Protein AF-A0A0F9U1B9-F1 (afdb_monomer_lite)

Secondary structure (DSSP, 8-state):
--PEEE-S--S---SSTTEEEETTEEEEEEEEESSHHHHHHHHHHHHHHH--S-EEEEEEEPSTT---EEEEEEEEPPPP-

Radius of gyration: 12.17 Å; chains: 1; bounding box: 34×24×36 Å

Structure (mmCIF, N/CA/C/O backbone):
data_AF-A0A0F9U1B9-F1
#
_entry.id   AF-A0A0F9U1B9-F1
#
loop_
_atom_site.group_PDB
_atom_site.id
_atom_site.type_symbol
_atom_site.label_atom_id
_atom_site.label_alt_id
_atom_site.label_comp_id
_atom_site.label_asym_id
_atom_site.label_entity_id
_atom_site.label_seq_id
_atom_site.pdbx_PDB_ins_code
_atom_site.Cartn_x
_atom_site.Cartn_y
_atom_site.Cartn_z
_atom_site.occupancy
_atom_site.B_iso_or_equiv
_atom_site.auth_seq_id
_atom_site.auth_comp_id
_atom_site.auth_asym_id
_atom_site.auth_atom_id
_atom_site.pdbx_PDB_model_num
ATOM 1 N N . MET A 1 1 ? 1.997 3.750 15.957 1.00 61.47 1 MET A N 1
ATOM 2 C CA . MET A 1 1 ? 1.323 3.151 14.782 1.00 61.47 1 MET A CA 1
ATOM 3 C C . MET A 1 1 ? 2.394 2.591 13.861 1.00 61.47 1 MET A C 1
ATOM 5 O O . MET A 1 1 ? 3.407 3.257 13.696 1.00 61.47 1 MET A O 1
ATOM 9 N N . THR A 1 2 ? 2.206 1.392 13.310 1.00 73.94 2 THR A N 1
ATOM 10 C CA . THR A 1 2 ? 3.240 0.690 12.525 1.00 73.94 2 THR A CA 1
ATOM 11 C C . THR A 1 2 ? 2.841 0.642 11.052 1.00 73.94 2 THR A C 1
ATOM 13 O O . THR A 1 2 ? 1.712 0.269 10.741 1.00 73.94 2 THR A O 1
ATOM 16 N N . VAL A 1 3 ? 3.757 0.998 10.145 1.00 81.50 3 VAL A N 1
ATOM 17 C CA . VAL A 1 3 ? 3.579 0.823 8.693 1.00 81.50 3 VAL A CA 1
ATOM 18 C C . VAL A 1 3 ? 4.038 -0.580 8.302 1.00 81.50 3 VAL A C 1
ATOM 20 O O . VAL A 1 3 ? 5.166 -0.967 8.600 1.00 81.50 3 VAL A O 1
ATOM 23 N N . SER A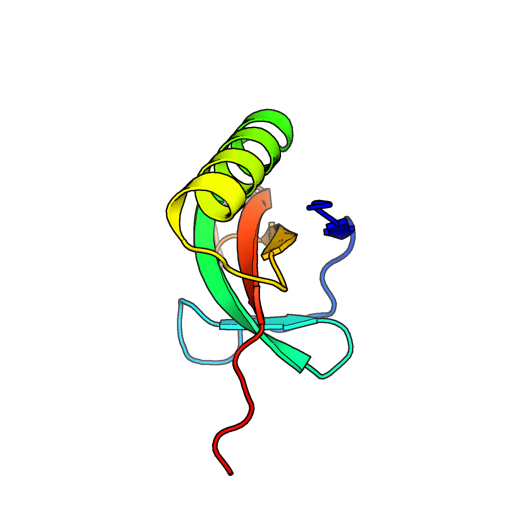 1 4 ? 3.195 -1.338 7.600 1.00 84.56 4 SER A N 1
ATOM 24 C CA . SER A 1 4 ? 3.596 -2.625 7.014 1.00 84.56 4 SER A CA 1
ATOM 25 C C . SER A 1 4 ? 3.988 -2.456 5.546 1.00 84.56 4 SER A C 1
ATOM 27 O O . SER A 1 4 ? 3.247 -1.845 4.773 1.00 84.56 4 SER A O 1
ATOM 29 N N . VAL A 1 5 ? 5.129 -3.024 5.148 1.00 83.19 5 VAL A N 1
ATOM 30 C CA . VAL A 1 5 ? 5.594 -3.051 3.751 1.00 83.19 5 VAL A CA 1
ATOM 31 C C . VAL A 1 5 ? 5.334 -4.433 3.156 1.00 83.19 5 VAL A C 1
ATOM 33 O O . VAL A 1 5 ? 5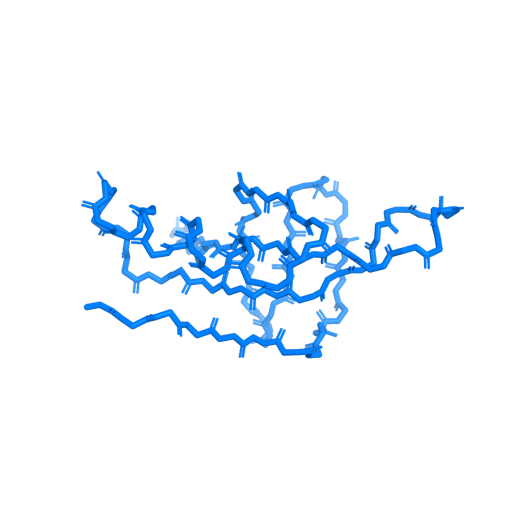.687 -5.440 3.761 1.00 83.19 5 VAL A O 1
ATOM 36 N N . ILE A 1 6 ? 4.724 -4.477 1.974 1.00 79.00 6 ILE A N 1
ATOM 37 C CA . ILE A 1 6 ? 4.409 -5.696 1.226 1.00 79.00 6 ILE A CA 1
ATOM 38 C C . ILE A 1 6 ? 5.147 -5.630 -0.110 1.00 79.00 6 ILE A C 1
ATOM 40 O O . ILE A 1 6 ? 4.824 -4.822 -0.980 1.00 79.00 6 ILE A O 1
ATOM 44 N N . GLU A 1 7 ? 6.181 -6.454 -0.256 1.00 66.12 7 GLU A N 1
ATOM 45 C CA . GLU A 1 7 ? 7.111 -6.374 -1.390 1.00 66.12 7 GLU A CA 1
ATOM 46 C C . GLU A 1 7 ? 6.628 -7.127 -2.640 1.00 66.12 7 GLU A C 1
ATOM 48 O O . GLU A 1 7 ? 7.064 -6.803 -3.745 1.00 66.12 7 GLU A O 1
ATOM 53 N N . ALA A 1 8 ? 5.6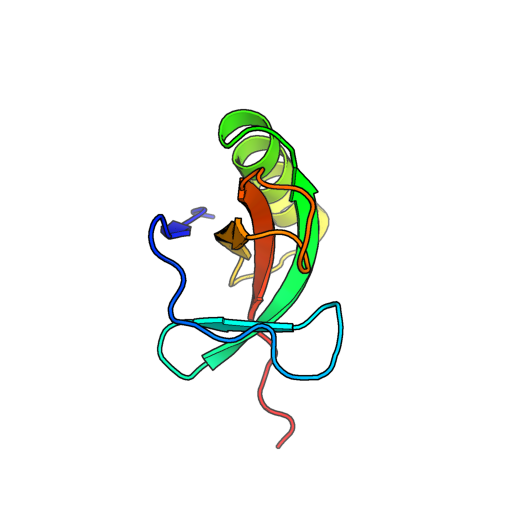87 -8.064 -2.489 1.00 60.28 8 ALA A N 1
ATOM 54 C CA . ALA A 1 8 ? 5.103 -8.837 -3.581 1.00 60.28 8 ALA A CA 1
ATOM 55 C C . ALA A 1 8 ? 3.596 -8.538 -3.699 1.00 60.28 8 ALA A C 1
ATOM 57 O O . ALA A 1 8 ? 2.843 -8.864 -2.775 1.00 60.28 8 ALA A O 1
ATOM 58 N N . PRO A 1 9 ? 3.125 -7.902 -4.787 1.00 56.47 9 PRO A N 1
ATOM 59 C CA . PRO A 1 9 ? 1.699 -7.711 -4.991 1.00 56.47 9 PRO A CA 1
ATOM 60 C C . PRO A 1 9 ? 1.046 -9.066 -5.271 1.00 56.47 9 PRO A C 1
ATOM 62 O O . PRO A 1 9 ? 1.400 -9.749 -6.231 1.00 56.47 9 PRO A O 1
ATOM 65 N N . VAL A 1 10 ? 0.053 -9.434 -4.460 1.00 54.72 10 VAL A N 1
ATOM 66 C CA . VAL A 1 10 ? -0.960 -10.387 -4.916 1.00 54.72 10 VAL A CA 1
ATOM 67 C C . VAL A 1 10 ? -1.753 -9.633 -5.979 1.00 54.72 10 VAL A C 1
ATOM 69 O O . VAL A 1 10 ? -2.392 -8.624 -5.708 1.00 54.72 10 VAL A O 1
ATOM 72 N N . SER A 1 11 ? -1.572 -10.050 -7.224 1.00 55.56 11 SER A N 1
ATOM 73 C CA . SER A 1 11 ? -2.273 -9.574 -8.413 1.00 55.56 11 SER A CA 1
ATOM 74 C C . SER A 1 11 ? -3.761 -9.338 -8.138 1.00 55.56 11 SER A C 1
ATOM 76 O O . SER A 1 11 ? -4.436 -10.286 -7.752 1.00 55.56 11 SER A O 1
ATOM 78 N N . THR A 1 12 ? -4.249 -8.103 -8.286 1.00 54.59 12 THR A N 1
ATOM 79 C CA . THR A 1 12 ? -4.893 -7.589 -9.514 1.00 54.59 12 THR A CA 1
ATOM 80 C C . THR A 1 12 ? -5.171 -6.093 -9.343 1.00 54.59 12 THR A C 1
ATOM 82 O O . THR A 1 12 ? -5.813 -5.678 -8.378 1.00 54.59 12 THR A O 1
ATOM 85 N N . ILE A 1 13 ? -4.721 -5.276 -10.300 1.00 52.53 13 ILE A N 1
ATOM 86 C CA . ILE A 1 13 ? -5.333 -3.966 -10.556 1.00 52.53 13 ILE A CA 1
ATOM 87 C C . ILE A 1 13 ? -6.630 -4.299 -11.302 1.00 52.53 13 ILE A C 1
ATOM 89 O O . ILE A 1 13 ? -6.612 -4.485 -12.515 1.00 52.53 13 ILE A O 1
ATOM 93 N N . GLY A 1 14 ? -7.706 -4.555 -10.559 1.00 45.38 14 GLY A N 1
ATOM 94 C CA . GLY A 1 14 ? -9.018 -4.879 -11.119 1.00 45.38 14 GLY A CA 1
ATOM 95 C C . GLY A 1 14 ? -9.864 -3.617 -11.264 1.00 45.38 14 GLY A C 1
ATOM 96 O O . GLY A 1 14 ? -10.196 -3.014 -10.248 1.00 45.38 14 GLY A O 1
ATOM 97 N N . ASP A 1 15 ? -10.151 -3.241 -12.514 1.00 48.88 15 ASP A N 1
ATOM 98 C CA . ASP A 1 15 ? -11.215 -2.368 -13.062 1.00 48.88 15 ASP A CA 1
ATOM 99 C C . ASP A 1 15 ? -11.591 -1.018 -12.418 1.00 48.88 15 ASP A C 1
ATOM 101 O O . ASP A 1 15 ? -12.382 -0.269 -12.982 1.00 48.88 15 ASP A O 1
ATOM 105 N N . GLU A 1 16 ? -10.951 -0.600 -11.332 1.00 53.19 16 GLU A N 1
ATOM 106 C CA . GLU A 1 16 ? -10.997 0.776 -10.844 1.00 53.19 16 GLU A CA 1
ATOM 107 C C . GLU A 1 16 ? -9.567 1.225 -10.550 1.00 53.19 16 GLU A C 1
ATOM 109 O O . GLU A 1 16 ? -8.909 0.663 -9.676 1.00 53.19 16 GLU A 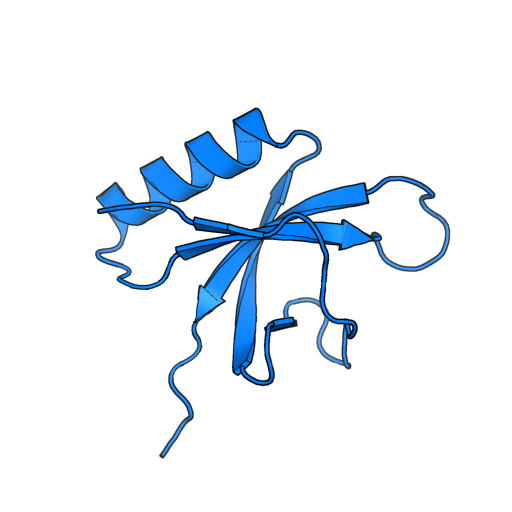O 1
ATOM 114 N N . ALA A 1 17 ? -9.076 2.242 -11.263 1.00 59.25 17 ALA A N 1
ATOM 115 C CA . ALA A 1 17 ? -7.672 2.686 -11.297 1.00 59.25 17 ALA A CA 1
ATOM 116 C C . ALA A 1 17 ? -6.999 2.971 -9.929 1.00 59.25 17 ALA A C 1
ATOM 118 O O . ALA A 1 17 ? -5.792 3.195 -9.876 1.00 59.25 17 ALA A O 1
ATOM 119 N N . ASN A 1 18 ? -7.755 2.928 -8.827 1.00 70.44 18 ASN A N 1
ATOM 120 C CA . ASN A 1 18 ? -7.327 3.228 -7.465 1.00 70.44 18 ASN A CA 1
ATOM 121 C C . ASN A 1 18 ? -7.512 2.058 -6.473 1.00 70.44 18 ASN A C 1
ATOM 123 O O . ASN A 1 18 ? -7.423 2.287 -5.268 1.00 70.44 18 ASN A O 1
ATOM 127 N N . LYS A 1 19 ? -7.786 0.821 -6.914 1.00 74.94 19 LYS A N 1
ATOM 128 C CA . LYS A 1 19 ? -7.965 -0.339 -6.014 1.00 74.94 19 LYS A CA 1
ATOM 129 C C . LYS A 1 19 ? -6.885 -1.407 -6.208 1.00 74.94 19 LYS A C 1
ATOM 131 O O . LYS A 1 19 ? -6.430 -1.666 -7.319 1.00 74.94 19 LYS A O 1
ATOM 136 N N . VAL A 1 20 ? -6.476 -2.034 -5.103 1.00 75.69 20 VAL A N 1
ATOM 137 C CA . VAL A 1 20 ? -5.503 -3.140 -5.070 1.00 75.69 20 VAL A CA 1
ATOM 138 C C . VAL A 1 20 ? -6.024 -4.240 -4.150 1.00 75.69 20 VAL A C 1
ATOM 140 O O . VAL A 1 20 ? -6.468 -3.961 -3.036 1.00 75.69 20 VAL A O 1
ATOM 143 N N . VAL A 1 21 ? -5.949 -5.496 -4.586 1.00 76.69 21 VAL A N 1
ATOM 144 C CA . VAL A 1 21 ? -6.267 -6.651 -3.736 1.00 76.69 21 VAL A CA 1
ATOM 145 C C . VAL A 1 21 ? -4.989 -7.158 -3.073 1.00 76.69 21 VAL A C 1
ATOM 147 O O . VAL A 1 21 ? -4.002 -7.425 -3.740 1.00 76.69 21 VAL A O 1
ATOM 150 N N . ILE A 1 22 ? -4.984 -7.290 -1.748 1.00 76.44 22 ILE A N 1
ATOM 151 C CA . ILE A 1 22 ? -3.852 -7.833 -0.986 1.00 76.44 22 ILE A CA 1
ATOM 152 C C . ILE A 1 22 ? -4.395 -8.911 -0.060 1.00 76.44 22 ILE A C 1
ATOM 154 O O . ILE A 1 22 ? -5.216 -8.616 0.810 1.00 76.44 22 ILE A O 1
ATOM 158 N N . ASN A 1 23 ? -3.921 -10.148 -0.231 1.00 77.69 23 ASN A N 1
ATOM 159 C CA . ASN A 1 23 ? -4.377 -11.317 0.531 1.00 77.69 23 ASN A CA 1
ATOM 160 C C . ASN A 1 23 ? -5.919 -11.441 0.546 1.00 77.69 23 ASN A C 1
ATOM 162 O O . ASN A 1 23 ? -6.516 -11.627 1.603 1.00 77.69 23 ASN A O 1
ATOM 166 N N . GLY A 1 24 ? -6.574 -11.246 -0.607 1.00 76.06 24 GLY A N 1
ATOM 167 C CA . GLY A 1 24 ? -8.038 -11.326 -0.743 1.00 76.06 24 GLY A CA 1
ATOM 168 C C . GLY A 1 24 ? -8.829 -10.145 -0.159 1.00 76.06 24 GLY A C 1
ATOM 169 O O . GLY A 1 24 ? -10.052 -10.119 -0.258 1.00 76.06 24 GLY A O 1
ATOM 170 N N . VAL A 1 25 ? -8.161 -9.147 0.428 1.00 79.25 25 VAL A N 1
ATOM 171 C CA . VAL A 1 25 ? -8.789 -7.920 0.942 1.00 79.25 25 VAL A CA 1
ATOM 172 C C . VAL A 1 25 ? -8.625 -6.801 -0.080 1.00 79.25 25 VAL A C 1
ATOM 174 O O . VAL A 1 25 ? -7.541 -6.646 -0.633 1.00 79.25 25 VAL A O 1
ATOM 177 N N . VAL A 1 26 ? -9.670 -6.002 -0.308 1.00 80.62 26 VAL A N 1
ATOM 178 C CA . VAL A 1 26 ? -9.613 -4.825 -1.191 1.00 80.62 26 VAL A CA 1
ATOM 179 C C . VAL A 1 26 ? -9.084 -3.612 -0.424 1.00 80.62 26 VAL A C 1
ATOM 181 O O . VAL A 1 26 ? -9.551 -3.284 0.671 1.00 80.62 26 VAL A O 1
ATOM 184 N N . TRP A 1 27 ? -8.114 -2.930 -1.021 1.00 84.56 27 TRP A N 1
ATOM 185 C CA . TRP A 1 27 ? -7.478 -1.727 -0.500 1.00 84.56 27 TRP A CA 1
ATOM 186 C C . TRP A 1 27 ? -7.626 -0.591 -1.506 1.00 84.56 27 TRP A C 1
ATOM 188 O O . TRP A 1 27 ? -7.585 -0.820 -2.715 1.00 84.56 27 TRP A O 1
ATOM 198 N N . ALA A 1 28 ? -7.765 0.634 -1.007 1.00 83.88 28 ALA A N 1
ATOM 199 C CA . ALA A 1 28 ? -7.719 1.832 -1.834 1.00 83.88 28 ALA A CA 1
ATOM 200 C C . ALA A 1 28 ? -6.301 2.401 -1.855 1.00 83.88 28 ALA A C 1
ATOM 202 O O . ALA A 1 28 ? -5.665 2.552 -0.812 1.00 83.88 28 ALA A O 1
ATOM 203 N N . MET A 1 29 ? -5.819 2.723 -3.048 1.00 85.06 29 MET A N 1
ATOM 204 C CA . MET A 1 29 ? -4.595 3.473 -3.272 1.00 85.06 29 MET A CA 1
ATOM 205 C C . MET A 1 29 ? -4.840 4.944 -2.957 1.00 85.06 29 MET A C 1
ATOM 207 O O . MET A 1 29 ? -5.770 5.545 -3.485 1.00 85.06 29 MET A O 1
ATOM 211 N N . ILE A 1 30 ? -3.984 5.520 -2.117 1.00 86.00 30 ILE A N 1
ATOM 212 C CA . ILE A 1 30 ? -4.065 6.942 -1.756 1.00 86.00 30 ILE A CA 1
ATOM 213 C C . ILE A 1 30 ? -2.926 7.766 -2.361 1.00 86.00 30 ILE A C 1
ATOM 215 O O . ILE A 1 30 ? -3.060 8.973 -2.520 1.00 86.00 30 ILE A O 1
ATOM 219 N N . SER A 1 31 ? -1.787 7.142 -2.685 1.00 86.94 31 SER A N 1
ATOM 220 C CA . SER A 1 31 ? -0.669 7.809 -3.366 1.00 86.94 31 SER A CA 1
ATOM 221 C C . SER A 1 31 ? 0.303 6.810 -3.996 1.00 86.94 31 SER A C 1
ATOM 223 O O . SER A 1 31 ? 0.413 5.672 -3.535 1.00 86.94 31 SER A O 1
ATOM 225 N N . GLY A 1 32 ? 1.032 7.253 -5.025 1.00 85.69 32 GLY A N 1
ATOM 226 C CA . GLY A 1 32 ? 2.092 6.501 -5.699 1.00 85.69 32 GLY A CA 1
ATOM 227 C C . GLY A 1 32 ? 3.427 7.249 -5.684 1.00 85.69 32 GLY A C 1
ATOM 228 O O . GLY A 1 32 ? 3.475 8.468 -5.821 1.00 85.69 32 GLY A O 1
ATOM 229 N N . HIS A 1 33 ? 4.522 6.510 -5.526 1.00 87.31 33 HIS A N 1
ATOM 230 C CA . HIS A 1 33 ? 5.873 7.017 -5.298 1.00 87.31 33 HIS A CA 1
ATOM 231 C C . HIS A 1 33 ? 6.885 6.215 -6.110 1.00 87.31 33 HIS A C 1
ATOM 233 O O . HIS A 1 33 ? 6.807 4.992 -6.209 1.00 87.31 33 HIS A O 1
ATOM 239 N N . ARG A 1 34 ? 7.905 6.883 -6.649 1.00 85.00 34 ARG A N 1
ATOM 240 C CA . ARG A 1 34 ? 8.967 6.205 -7.417 1.00 85.00 34 ARG A CA 1
ATOM 241 C C . ARG A 1 34 ? 9.942 5.416 -6.540 1.00 85.00 34 ARG A C 1
ATOM 243 O O . ARG A 1 34 ? 10.638 4.541 -7.039 1.00 85.00 34 ARG A O 1
ATOM 250 N N . SER A 1 35 ? 10.001 5.712 -5.240 1.00 90.00 35 SER A N 1
ATOM 251 C CA . SER A 1 35 ? 10.919 5.065 -4.303 1.00 90.00 35 SER A CA 1
ATOM 252 C C . SER A 1 35 ? 10.188 4.515 -3.079 1.00 90.00 35 SER A C 1
ATOM 254 O O . SER A 1 35 ? 9.232 5.118 -2.584 1.00 90.00 35 SER A O 1
ATOM 256 N N . ARG A 1 36 ? 10.695 3.395 -2.548 1.00 90.38 36 ARG A N 1
ATOM 257 C CA . ARG A 1 36 ? 10.208 2.785 -1.303 1.00 90.38 36 ARG A CA 1
ATOM 258 C C . ARG A 1 36 ? 10.281 3.763 -0.135 1.00 90.38 36 ARG A C 1
ATOM 260 O O . ARG A 1 36 ? 9.328 3.888 0.624 1.00 90.38 36 ARG A O 1
ATOM 267 N N . LYS A 1 37 ? 11.414 4.460 0.001 1.00 93.38 37 LYS A N 1
ATOM 268 C CA . LYS A 1 37 ? 11.682 5.382 1.113 1.00 93.38 37 LYS A CA 1
ATOM 269 C C . LYS A 1 37 ? 10.655 6.515 1.152 1.00 93.38 37 LYS A C 1
ATOM 271 O O . LYS A 1 37 ? 10.127 6.819 2.217 1.00 93.38 37 LYS A O 1
ATOM 276 N N . THR A 1 38 ? 10.334 7.094 -0.007 1.00 93.00 38 THR A N 1
ATOM 277 C CA . THR A 1 38 ? 9.321 8.154 -0.114 1.00 93.00 38 THR A CA 1
ATOM 278 C C . THR A 1 38 ? 7.930 7.629 0.247 1.00 93.00 38 THR A C 1
ATOM 280 O O . THR A 1 38 ? 7.229 8.278 1.017 1.00 93.00 38 THR A O 1
ATOM 283 N N . ALA A 1 39 ? 7.562 6.429 -0.219 1.00 91.00 39 ALA A N 1
ATOM 284 C CA . ALA A 1 39 ? 6.274 5.821 0.121 1.00 91.00 39 ALA A CA 1
ATOM 285 C C . ALA A 1 39 ? 6.122 5.543 1.624 1.00 91.00 39 ALA A C 1
ATOM 287 O O . ALA A 1 39 ? 5.071 5.823 2.193 1.00 91.00 39 ALA A O 1
ATOM 288 N N . VAL A 1 40 ? 7.168 5.028 2.280 1.00 92.94 40 VAL A N 1
ATOM 289 C CA . VAL A 1 40 ? 7.158 4.774 3.732 1.00 92.94 40 VAL A CA 1
ATOM 290 C C . VAL A 1 40 ? 7.017 6.081 4.509 1.00 92.94 40 VAL A C 1
ATOM 292 O O . VAL A 1 40 ? 6.133 6.190 5.351 1.00 92.94 40 VAL A O 1
ATOM 295 N N . SER A 1 41 ? 7.811 7.099 4.170 1.00 93.94 41 SER A N 1
ATOM 296 C CA . SER A 1 41 ? 7.724 8.416 4.813 1.00 93.94 41 SER A CA 1
ATOM 297 C C . SER A 1 41 ? 6.334 9.054 4.649 1.00 93.94 41 SER A C 1
ATOM 299 O O . SER A 1 41 ? 5.777 9.600 5.604 1.00 93.94 41 SER A O 1
ATOM 301 N N . ALA A 1 42 ? 5.731 8.926 3.461 1.00 91.44 42 ALA A N 1
ATOM 302 C CA . ALA A 1 42 ? 4.371 9.390 3.199 1.00 91.44 42 ALA A CA 1
ATOM 303 C C . ALA A 1 42 ? 3.319 8.608 4.004 1.00 91.44 42 ALA A C 1
ATOM 305 O O . ALA A 1 42 ? 2.415 9.215 4.574 1.00 91.44 42 ALA A O 1
ATOM 306 N N . ALA A 1 43 ? 3.450 7.282 4.102 1.00 91.12 43 ALA A N 1
ATOM 307 C CA . ALA A 1 43 ? 2.563 6.441 4.904 1.00 91.12 43 ALA A CA 1
ATOM 308 C C . ALA A 1 43 ? 2.622 6.795 6.400 1.00 91.12 43 ALA A C 1
ATOM 310 O O . ALA A 1 43 ? 1.586 6.910 7.051 1.00 91.12 43 ALA A O 1
ATOM 311 N N . GLU A 1 44 ? 3.821 7.018 6.942 1.00 91.44 44 GLU A N 1
ATOM 312 C CA . GLU A 1 44 ? 4.008 7.448 8.331 1.00 91.44 44 GLU A CA 1
ATOM 313 C C . GLU A 1 44 ? 3.391 8.822 8.598 1.00 91.44 44 GLU A C 1
ATOM 315 O O . GLU A 1 44 ? 2.768 9.030 9.639 1.00 91.44 44 GLU A O 1
ATOM 320 N N . ARG A 1 45 ? 3.546 9.764 7.660 1.00 90.88 45 ARG A N 1
ATOM 321 C CA . ARG A 1 45 ? 2.899 11.077 7.739 1.00 90.88 45 ARG A CA 1
ATOM 322 C C . ARG A 1 45 ? 1.378 10.943 7.726 1.00 90.88 45 ARG A C 1
ATOM 324 O O . ARG A 1 45 ? 0.717 11.508 8.589 1.00 90.88 45 ARG A O 1
ATOM 331 N N . PHE A 1 46 ? 0.847 10.136 6.814 1.00 87.25 46 PHE A N 1
ATOM 332 C CA . PHE A 1 46 ? -0.586 9.891 6.699 1.00 87.25 46 PHE A CA 1
ATOM 333 C C . PHE A 1 46 ? -1.179 9.275 7.977 1.00 87.25 46 PHE A C 1
ATOM 335 O O . PHE A 1 46 ? -2.238 9.711 8.426 1.00 87.25 46 PHE A O 1
ATOM 342 N N . LEU A 1 47 ? -0.482 8.320 8.608 1.00 86.69 47 LEU A N 1
ATOM 343 C CA . LEU A 1 47 ? -0.882 7.749 9.903 1.00 86.69 47 LEU A CA 1
ATOM 344 C C . LEU A 1 47 ? -0.996 8.813 11.004 1.00 86.69 47 LEU A C 1
ATOM 346 O O . LEU A 1 47 ? -1.922 8.752 11.808 1.00 86.69 47 LEU A O 1
ATOM 350 N N . ARG A 1 48 ? -0.077 9.788 11.035 1.00 87.06 48 ARG A N 1
ATOM 351 C CA . ARG A 1 48 ? -0.105 10.883 12.020 1.00 87.06 48 ARG A CA 1
ATOM 352 C C . ARG A 1 48 ? -1.256 11.861 11.789 1.00 87.06 48 ARG A C 1
ATOM 354 O O . ARG A 1 48 ? -1.784 12.391 12.756 1.00 87.06 48 ARG A O 1
ATOM 361 N N . GLU A 1 49 ? -1.626 12.105 10.534 1.00 87.56 49 GLU A N 1
ATOM 362 C CA . GLU A 1 49 ? -2.600 13.144 10.167 1.00 87.56 49 GLU A CA 1
ATOM 363 C C . GLU A 1 49 ? -4.059 12.654 10.156 1.00 87.56 49 GLU A C 1
ATOM 365 O O . GLU A 1 49 ? -4.964 13.452 10.374 1.00 87.56 49 GLU A O 1
ATOM 370 N N . THR A 1 50 ? -4.315 11.365 9.899 1.00 77.88 50 THR A N 1
ATOM 371 C CA . THR A 1 50 ? -5.674 10.880 9.562 1.00 77.88 50 THR A CA 1
ATOM 372 C C . THR A 1 50 ? -6.281 9.876 10.540 1.00 77.88 50 THR A C 1
ATOM 374 O O . THR A 1 50 ? -7.409 9.431 10.331 1.00 77.88 50 THR A O 1
ATOM 377 N N . SER A 1 51 ? -5.559 9.471 11.590 1.00 74.00 51 SER A N 1
ATOM 378 C CA . SER A 1 51 ? -5.981 8.398 12.513 1.00 74.00 51 SER A CA 1
ATOM 379 C C . SER A 1 51 ? -6.321 7.065 11.818 1.00 74.00 51 SER A C 1
ATOM 381 O O . SER A 1 51 ? -7.021 6.217 12.376 1.00 74.00 51 SER A O 1
ATOM 383 N N . ALA A 1 52 ? -5.831 6.848 10.592 1.00 73.38 52 ALA A N 1
ATOM 384 C CA . ALA A 1 52 ? -6.014 5.593 9.880 1.00 73.38 52 ALA A CA 1
ATOM 385 C C . ALA A 1 52 ? -5.321 4.442 10.630 1.00 73.38 52 ALA A C 1
ATOM 387 O O . ALA A 1 52 ? -4.184 4.560 11.075 1.00 73.38 52 ALA A O 1
ATOM 388 N N . PHE A 1 53 ? -5.990 3.297 10.746 1.00 70.69 53 PHE A N 1
ATOM 389 C CA . PHE A 1 53 ? -5.506 2.153 11.534 1.00 70.69 53 PHE A CA 1
ATOM 390 C C . PHE A 1 53 ? -4.911 1.023 10.678 1.00 70.69 53 PHE A C 1
ATOM 392 O O . PHE A 1 53 ? -4.352 0.073 11.212 1.00 70.69 53 PHE A O 1
ATOM 399 N N . ASN A 1 54 ? -5.005 1.114 9.348 1.00 83.00 54 ASN A N 1
ATOM 400 C CA . ASN A 1 54 ? -4.543 0.082 8.417 1.00 83.00 54 ASN A CA 1
ATOM 401 C C . ASN A 1 54 ? -3.907 0.715 7.175 1.00 83.00 54 ASN A C 1
ATOM 403 O O . ASN A 1 54 ? -4.512 0.718 6.103 1.00 83.00 54 ASN A O 1
ATOM 407 N N . VAL A 1 55 ? -2.696 1.253 7.324 1.00 87.75 55 VAL A N 1
ATOM 408 C CA . VAL A 1 55 ? -1.902 1.797 6.212 1.00 87.75 55 VAL A CA 1
ATOM 409 C C . VAL A 1 55 ? -0.816 0.798 5.842 1.00 87.75 55 VAL A C 1
ATOM 411 O O . VAL A 1 55 ? -0.093 0.298 6.707 1.00 87.75 55 VAL A O 1
ATOM 414 N N . ARG A 1 56 ? -0.696 0.499 4.550 1.00 88.94 56 ARG A N 1
ATOM 415 C CA . ARG A 1 56 ? 0.339 -0.391 4.021 1.00 88.94 56 ARG A CA 1
ATOM 416 C C . ARG A 1 56 ? 1.044 0.256 2.843 1.00 88.94 56 ARG A C 1
ATOM 418 O O . ARG A 1 56 ? 0.471 1.084 2.141 1.00 88.94 56 ARG A O 1
ATOM 425 N N . VAL A 1 57 ? 2.286 -0.147 2.626 1.00 89.62 57 VAL A N 1
ATOM 426 C CA . VAL A 1 57 ? 3.062 0.216 1.441 1.00 89.62 57 VAL A CA 1
ATOM 427 C C . VAL A 1 57 ? 3.219 -1.031 0.588 1.00 89.62 57 VAL A C 1
ATOM 429 O O . VAL A 1 57 ? 3.673 -2.054 1.091 1.00 89.62 57 VAL A O 1
ATOM 432 N N . ALA A 1 58 ? 2.852 -0.957 -0.687 1.00 86.38 58 ALA A N 1
ATOM 433 C CA . ALA A 1 58 ? 2.962 -2.072 -1.620 1.00 86.38 58 ALA A CA 1
ATOM 434 C C . ALA A 1 58 ? 3.730 -1.663 -2.876 1.00 86.38 58 ALA A C 1
ATOM 436 O O . ALA A 1 58 ? 3.685 -0.507 -3.294 1.00 86.38 58 ALA A O 1
ATOM 437 N N . ARG A 1 59 ? 4.430 -2.610 -3.502 1.00 83.62 59 ARG A N 1
ATOM 438 C CA . ARG A 1 59 ? 4.999 -2.408 -4.837 1.00 83.62 59 ARG A CA 1
ATOM 439 C C . ARG A 1 59 ? 3.983 -2.859 -5.883 1.00 83.62 59 ARG A C 1
ATOM 441 O O . ARG A 1 59 ? 3.498 -3.980 -5.812 1.00 83.62 59 ARG A O 1
ATOM 448 N N . THR A 1 60 ? 3.676 -2.003 -6.852 1.00 77.69 60 THR A N 1
ATOM 449 C CA . THR A 1 60 ? 2.796 -2.323 -7.982 1.00 77.69 60 THR A CA 1
ATOM 450 C C . THR A 1 60 ? 3.497 -2.057 -9.308 1.00 77.69 60 THR A C 1
ATOM 452 O O . THR A 1 60 ? 4.415 -1.239 -9.392 1.00 77.69 60 THR A O 1
ATOM 455 N N . HIS A 1 61 ? 3.053 -2.730 -10.363 1.00 71.50 61 HIS A N 1
ATOM 456 C CA . HIS A 1 61 ? 3.391 -2.336 -11.724 1.00 71.50 61 HIS A CA 1
ATOM 4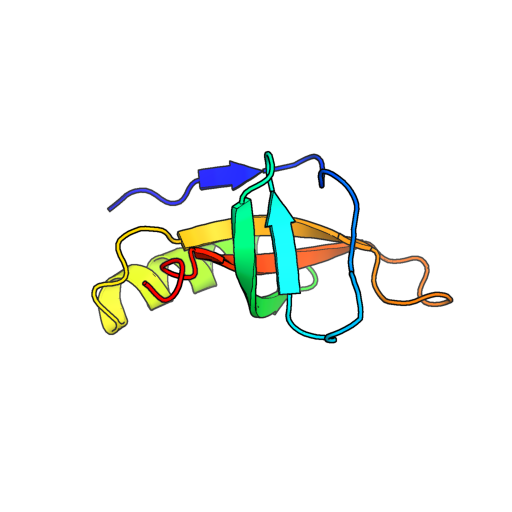57 C C . HIS A 1 61 ? 2.468 -1.190 -12.135 1.00 71.50 61 HIS A C 1
ATOM 459 O O . HIS A 1 61 ? 1.271 -1.222 -11.847 1.00 71.50 61 HIS A O 1
ATOM 465 N N . ALA A 1 62 ? 3.020 -0.156 -12.765 1.00 58.94 62 ALA A N 1
ATOM 466 C CA . ALA A 1 62 ? 2.188 0.852 -13.407 1.00 58.94 62 ALA A CA 1
ATOM 467 C C . ALA A 1 62 ? 1.390 0.217 -14.573 1.00 58.94 62 ALA A C 1
ATOM 469 O O . ALA A 1 62 ? 1.820 -0.816 -15.106 1.00 58.94 62 ALA A O 1
ATOM 470 N N . PRO A 1 63 ? 0.227 0.786 -14.953 1.00 55.41 63 PRO A N 1
ATOM 471 C CA . PRO A 1 63 ? -0.566 0.291 -16.075 1.00 55.41 63 PRO A CA 1
ATOM 472 C C . PRO A 1 63 ? 0.300 0.138 -17.334 1.00 55.41 63 PRO A C 1
ATOM 474 O O . PRO A 1 63 ? 1.237 0.905 -17.542 1.00 55.41 63 PRO A O 1
ATOM 477 N N . ARG A 1 64 ? 0.009 -0.901 -18.126 1.00 50.72 64 ARG A N 1
ATOM 478 C CA . ARG A 1 64 ? 0.798 -1.402 -19.271 1.00 50.72 64 ARG A C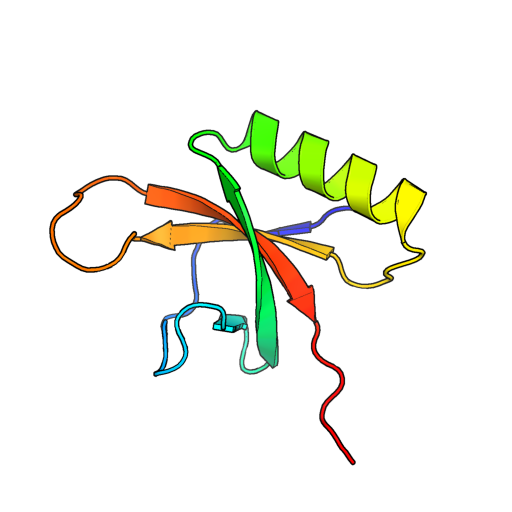A 1
ATOM 479 C C . ARG A 1 64 ? 1.611 -0.322 -20.012 1.00 50.72 64 ARG A C 1
ATOM 481 O O . ARG A 1 64 ? 1.048 0.645 -20.508 1.00 50.72 64 ARG A O 1
ATOM 488 N N . GLY A 1 65 ? 2.919 -0.559 -20.163 1.00 48.62 65 GLY A N 1
ATOM 489 C CA . GLY A 1 65 ? 3.807 0.202 -21.059 1.00 48.62 65 GLY A CA 1
ATOM 490 C C . GLY A 1 65 ? 4.912 1.015 -20.378 1.00 48.62 65 GLY A C 1
ATOM 491 O O . GLY A 1 65 ? 5.903 1.341 -21.018 1.00 48.62 65 GLY A O 1
ATOM 492 N N . SER A 1 66 ? 4.814 1.291 -19.077 1.00 56.06 66 SER A N 1
ATOM 493 C CA . SER A 1 66 ? 5.776 2.160 -18.378 1.00 56.06 66 SER A CA 1
ATOM 494 C C . SER A 1 66 ? 7.007 1.455 -17.796 1.00 56.06 66 SER A C 1
ATOM 496 O O . SER A 1 66 ? 7.909 2.144 -17.332 1.00 56.06 66 SER A O 1
ATOM 498 N N . GLY A 1 67 ? 7.058 0.113 -17.769 1.00 53.28 67 GLY A N 1
ATOM 499 C CA . GLY A 1 67 ? 8.232 -0.695 -17.366 1.00 53.28 67 GLY A CA 1
ATOM 500 C C . GLY A 1 67 ? 8.744 -0.524 -15.922 1.00 53.28 67 GLY A C 1
ATOM 501 O O . GLY A 1 67 ? 9.554 -1.318 -15.452 1.00 53.28 67 GLY A O 1
ATOM 502 N N . LEU A 1 68 ? 8.262 0.482 -15.193 1.00 61.38 68 LEU A N 1
ATOM 503 C CA . LEU A 1 68 ? 8.727 0.869 -13.869 1.00 61.38 68 LEU A CA 1
ATOM 504 C C . LEU A 1 68 ? 7.721 0.436 -12.798 1.00 61.38 68 LEU A C 1
ATOM 506 O O . LEU A 1 68 ? 6.518 0.686 -12.902 1.00 61.38 68 LEU A O 1
ATOM 510 N N . GLY A 1 69 ? 8.231 -0.212 -11.749 1.00 70.75 69 GLY A N 1
ATOM 511 C CA . GLY A 1 69 ? 7.456 -0.485 -10.541 1.00 70.75 69 GLY A CA 1
ATOM 512 C C . GLY A 1 69 ? 7.277 0.791 -9.717 1.00 70.75 69 GLY A C 1
ATOM 513 O O . GLY A 1 69 ? 8.245 1.508 -9.471 1.00 70.75 69 GLY A O 1
ATOM 514 N N . VAL A 1 70 ? 6.053 1.054 -9.267 1.00 80.94 70 VAL A N 1
ATOM 515 C CA . VAL A 1 70 ? 5.687 2.185 -8.405 1.00 80.94 70 VAL A CA 1
ATOM 516 C C . VAL A 1 70 ? 5.400 1.654 -7.001 1.00 80.94 70 VAL A C 1
ATOM 518 O O . VAL A 1 70 ? 4.801 0.594 -6.832 1.00 80.94 70 VAL A O 1
ATOM 521 N N . TRP A 1 71 ? 5.839 2.379 -5.977 1.00 87.06 71 TRP A N 1
ATOM 522 C CA . TRP A 1 71 ? 5.496 2.110 -4.585 1.00 87.06 71 TRP A CA 1
ATOM 523 C C . TRP A 1 71 ? 4.243 2.883 -4.215 1.00 87.06 71 TRP A C 1
ATOM 525 O O . TRP A 1 71 ? 4.211 4.100 -4.338 1.00 87.06 71 TRP A O 1
ATOM 535 N N . VAL A 1 72 ? 3.212 2.197 -3.753 1.00 87.75 72 VAL A N 1
ATOM 536 C CA . VAL A 1 72 ? 1.920 2.803 -3.445 1.00 87.75 72 VAL A CA 1
ATOM 537 C C . VAL A 1 72 ? 1.627 2.721 -1.960 1.00 87.75 72 VAL A C 1
ATOM 539 O O . VAL A 1 72 ? 1.936 1.722 -1.310 1.00 87.75 72 VAL A O 1
ATOM 542 N N . VAL A 1 73 ? 1.026 3.780 -1.427 1.00 89.44 73 VAL A N 1
ATOM 543 C CA . VAL A 1 73 ? 0.424 3.766 -0.095 1.00 89.44 73 VAL A CA 1
ATOM 544 C C . VAL A 1 73 ? -1.034 3.369 -0.266 1.00 89.44 73 VAL A C 1
ATOM 546 O O . VAL A 1 73 ? -1.744 3.942 -1.097 1.00 89.44 73 VAL A O 1
ATOM 549 N N . VAL A 1 74 ? -1.470 2.380 0.506 1.00 89.12 74 VAL A N 1
ATOM 550 C CA . VAL A 1 74 ? -2.817 1.822 0.427 1.00 89.12 74 VAL A CA 1
ATOM 551 C C . VAL A 1 74 ? -3.470 1.759 1.803 1.00 89.12 74 VAL A C 1
ATOM 553 O O . VAL A 1 74 ? -2.796 1.558 2.818 1.00 89.12 74 VAL A O 1
ATOM 556 N N . ILE A 1 75 ? -4.794 1.902 1.831 1.00 89.31 75 ILE A N 1
ATOM 557 C CA . ILE A 1 75 ? -5.617 1.809 3.040 1.00 89.31 75 ILE A CA 1
ATOM 558 C C . ILE A 1 75 ? -6.657 0.706 2.909 1.00 89.31 75 ILE A C 1
ATOM 560 O O . ILE A 1 75 ? -7.204 0.474 1.828 1.00 89.31 75 ILE A O 1
ATOM 564 N N . ARG A 1 76 ? -6.927 0.005 4.013 1.00 85.94 76 ARG A N 1
ATOM 565 C CA . ARG A 1 76 ? -7.949 -1.045 4.021 1.00 85.94 76 ARG A CA 1
ATOM 566 C C . ARG A 1 76 ? -9.311 -0.389 3.873 1.00 85.94 76 ARG A C 1
ATOM 568 O O . ARG A 1 76 ? -9.691 0.409 4.729 1.00 85.94 76 ARG A O 1
ATOM 575 N N . LEU A 1 77 ? -10.064 -0.766 2.846 1.00 78.94 77 LEU A N 1
ATOM 576 C CA . LEU A 1 77 ? -11.475 -0.412 2.788 1.00 78.94 77 LEU A CA 1
ATOM 577 C C . LEU A 1 77 ? -12.213 -1.270 3.822 1.00 78.94 77 LEU A C 1
ATOM 579 O O . LEU A 1 77 ? -12.036 -2.492 3.860 1.00 78.94 77 LEU A O 1
ATOM 583 N N . LYS A 1 78 ? -13.022 -0.650 4.691 1.00 69.44 78 LYS A N 1
ATOM 584 C CA . LYS A 1 78 ? -14.051 -1.420 5.400 1.00 69.44 78 LYS A CA 1
ATOM 585 C C . LYS A 1 78 ? -14.953 -2.012 4.319 1.00 69.44 78 LYS A C 1
ATOM 587 O O . LYS A 1 78 ? -15.334 -1.301 3.390 1.00 69.44 78 LYS A O 1
ATOM 592 N N . ARG A 1 79 ? -15.248 -3.310 4.404 1.00 56.34 79 ARG A N 1
ATOM 593 C CA . ARG A 1 79 ? -16.309 -3.890 3.578 1.00 56.34 79 ARG A CA 1
ATOM 594 C C . ARG A 1 79 ? -17.574 -3.109 3.947 1.00 56.34 79 ARG A C 1
ATOM 596 O O . ARG A 1 79 ? -17.842 -2.987 5.139 1.00 56.34 79 ARG A O 1
ATOM 603 N N . ALA A 1 80 ? -18.239 -2.498 2.968 1.00 43.75 80 ALA A N 1
ATOM 604 C CA . ALA A 1 80 ? -19.576 -1.969 3.203 1.00 43.75 80 ALA A CA 1
ATOM 605 C C . ALA A 1 80 ? -20.429 -3.154 3.676 1.00 43.75 80 ALA A C 1
ATOM 607 O O . ALA A 1 80 ? -20.374 -4.214 3.042 1.00 43.75 80 ALA A O 1
ATOM 608 N N . GLU A 1 81 ? -21.050 -3.013 4.844 1.00 41.28 81 GLU A N 1
ATOM 609 C CA . GLU A 1 81 ? -22.027 -3.977 5.360 1.00 41.28 81 GLU A CA 1
ATOM 610 C C . GLU A 1 81 ? -23.282 -3.978 4.486 1.00 41.28 81 GLU A C 1
ATOM 612 O O . GLU A 1 81 ? -23.646 -2.887 3.983 1.00 41.28 81 GLU A O 1
#

Foldseek 3Di:
DDEAEDEDFPDDPPDDVQWGAHPNFIKGWDDKAQDPVVQRVVQVVCCVPPVADAKYWYWDDDPPDPPGIIITIIGGDDDDD

Organism: NCBI:txid412755

pLDDT: mean 75.55, std 14.54, range [41.28, 93.94]

Sequence (81 aa):
MTVSVIEAPVSTIGDEANKVVINGVVWAMISGHRSRKTAVSAAERFLRETSAFNVRVARTHAPRGSGLGVWVVVIRLKRAE